Protein AF-F2NCL4-F1 (afdb_monomer)

Organism: Desulfobacca acetoxidans (strain ATCC 700848 / DSM 11109 / ASRB2) (NCBI:txid880072)

Mean predicted aligned error: 11.91 Å

Radius of gyration: 25.96 Å; Cα contacts (8 Å, |Δi|>4): 86; chains: 1; bounding box: 66×30×62 Å

Nearest PDB structures (foldseek):
  7e8j-assembly1_B  TM=4.668E-01  e=9.900E+00  Thermococcus celer Vu 13 = JCM 8558

Structure (mmCIF, N/CA/C/O backbone):
data_AF-F2NCL4-F1
#
_entry.id   AF-F2NCL4-F1
#
loop_
_atom_site.group_PDB
_atom_site.id
_atom_site.type_symbol
_atom_site.label_atom_id
_atom_site.label_alt_id
_atom_site.label_comp_id
_atom_site.label_asym_id
_atom_site.label_entity_id
_atom_site.label_seq_id
_atom_site.pdbx_PDB_ins_code
_atom_site.Cartn_x
_atom_site.Cartn_y
_atom_site.Cartn_z
_atom_site.occupancy
_atom_site.B_iso_or_equiv
_atom_site.auth_seq_id
_atom_site.auth_comp_id
_atom_site.auth_asym_id
_atom_site.auth_atom_id
_atom_site.pdbx_PDB_model_num
ATOM 1 N N . MET A 1 1 ? 11.880 -15.198 -27.538 1.00 52.91 1 MET A N 1
ATOM 2 C CA . MET A 1 1 ? 12.836 -14.542 -26.626 1.00 52.91 1 MET A CA 1
ATOM 3 C C . MET A 1 1 ? 14.140 -15.277 -26.763 1.00 52.91 1 MET A C 1
ATOM 5 O O . MET A 1 1 ? 14.102 -16.499 -26.773 1.00 52.91 1 MET A O 1
ATOM 9 N N . ASP A 1 2 ? 15.242 -14.560 -26.922 1.00 59.16 2 ASP A N 1
ATOM 10 C CA . ASP A 1 2 ? 16.552 -15.197 -26.923 1.00 59.16 2 ASP A CA 1
ATOM 11 C C . ASP A 1 2 ? 17.022 -15.279 -25.465 1.00 59.16 2 ASP A C 1
ATOM 13 O O . ASP A 1 2 ? 17.407 -14.267 -24.882 1.00 59.16 2 ASP A O 1
ATOM 17 N N . GLU A 1 3 ? 16.910 -16.459 -24.847 1.00 65.06 3 GLU A N 1
ATOM 18 C CA . GLU A 1 3 ? 17.288 -16.713 -23.438 1.00 65.06 3 GLU A CA 1
ATOM 19 C C . GLU A 1 3 ? 18.771 -16.429 -23.162 1.00 65.06 3 GLU A C 1
ATOM 21 O O . GLU A 1 3 ? 19.201 -16.322 -22.020 1.00 65.06 3 GLU A O 1
ATOM 26 N N . TYR A 1 4 ? 19.551 -16.283 -24.227 1.00 71.06 4 TYR A N 1
ATOM 27 C CA . TYR A 1 4 ? 20.992 -16.148 -24.183 1.00 71.06 4 TYR A CA 1
ATOM 28 C C . TYR A 1 4 ? 21.474 -14.691 -24.142 1.00 71.06 4 TYR A C 1
ATOM 30 O O . TYR A 1 4 ? 22.684 -14.476 -24.121 1.00 71.06 4 TYR A O 1
ATOM 38 N N . CYS A 1 5 ? 20.587 -13.687 -24.198 1.00 77.81 5 CYS A N 1
ATOM 39 C CA . CYS A 1 5 ? 20.972 -12.273 -24.139 1.00 77.81 5 CYS A CA 1
ATOM 40 C C . CYS A 1 5 ? 21.215 -11.817 -22.691 1.00 77.81 5 CYS A C 1
ATOM 42 O O . CYS A 1 5 ? 20.272 -11.646 -21.927 1.00 77.81 5 CYS A O 1
ATOM 44 N N . GLU A 1 6 ? 22.480 -11.583 -22.336 1.00 79.69 6 GLU A N 1
ATOM 45 C CA . GLU A 1 6 ? 22.892 -11.169 -20.984 1.00 79.69 6 GLU A CA 1
ATO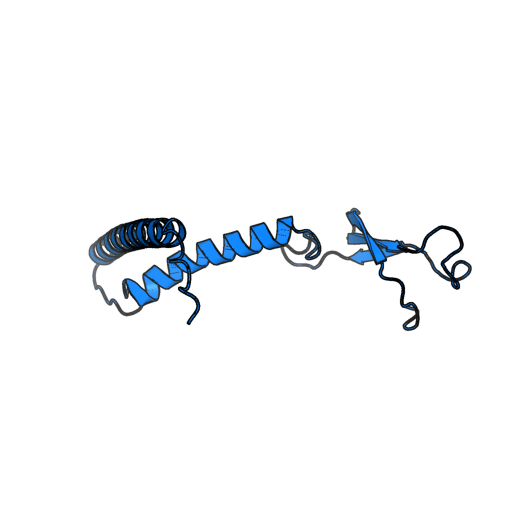M 46 C C . GLU A 1 6 ? 22.772 -9.656 -20.735 1.00 79.69 6 GLU A C 1
ATOM 48 O O . GLU A 1 6 ? 22.801 -9.214 -19.588 1.00 79.69 6 GLU A O 1
ATOM 53 N N . THR A 1 7 ? 22.632 -8.842 -21.790 1.00 83.50 7 THR A N 1
ATOM 54 C CA . THR A 1 7 ? 22.492 -7.387 -21.646 1.00 83.50 7 THR A CA 1
ATOM 55 C C . THR A 1 7 ? 21.127 -7.049 -21.039 1.00 83.50 7 THR A C 1
ATOM 57 O O . THR A 1 7 ? 20.105 -7.377 -21.654 1.00 83.50 7 THR A O 1
ATOM 60 N N . PRO A 1 8 ? 21.075 -6.377 -19.873 1.00 83.06 8 PRO A N 1
ATOM 61 C CA . PRO A 1 8 ? 19.812 -5.950 -19.291 1.00 83.06 8 PRO A CA 1
ATOM 62 C C . PRO A 1 8 ? 19.136 -4.915 -20.196 1.00 83.06 8 PRO A C 1
ATOM 64 O O . PRO A 1 8 ? 19.790 -4.124 -20.874 1.00 83.06 8 PRO A O 1
ATOM 67 N N . MET A 1 9 ? 17.806 -4.922 -20.214 1.00 86.25 9 MET A N 1
ATOM 68 C CA . MET A 1 9 ? 17.048 -3.898 -20.925 1.00 86.25 9 MET A CA 1
ATOM 69 C C . MET A 1 9 ? 16.810 -2.686 -20.022 1.00 86.25 9 MET A C 1
ATOM 71 O O . MET A 1 9 ? 16.504 -2.837 -18.838 1.00 86.25 9 MET A O 1
ATOM 75 N N . ARG A 1 10 ? 16.897 -1.485 -20.592 1.00 88.06 10 ARG A N 1
ATOM 76 C CA . ARG A 1 10 ? 16.608 -0.218 -19.920 1.00 88.06 10 ARG A CA 1
ATOM 77 C C . ARG A 1 10 ? 15.155 0.180 -20.133 1.00 88.06 10 ARG A C 1
ATOM 79 O O . ARG A 1 10 ? 14.644 0.078 -21.243 1.00 88.06 10 ARG A O 1
ATOM 86 N N . TYR A 1 11 ? 14.502 0.686 -19.095 1.00 87.00 11 TYR A N 1
ATOM 87 C CA . TYR A 1 11 ? 13.165 1.262 -19.223 1.00 87.00 11 TYR A CA 1
ATOM 88 C C . TYR A 1 11 ? 13.200 2.547 -20.069 1.00 87.00 11 TYR A C 1
ATOM 90 O O . TYR A 1 11 ? 14.042 3.421 -19.836 1.00 87.00 11 TYR A O 1
ATOM 98 N N . LEU A 1 12 ? 12.313 2.650 -21.061 1.00 86.94 12 LEU A N 1
ATOM 99 C CA . LEU A 1 12 ? 12.202 3.805 -21.961 1.00 86.94 12 LEU A CA 1
ATOM 100 C C . LEU A 1 12 ? 10.947 4.639 -21.696 1.00 86.94 12 LEU A C 1
ATOM 102 O O . LEU A 1 12 ? 10.977 5.849 -21.912 1.00 86.94 12 LEU A O 1
ATOM 106 N N . GLY A 1 13 ? 9.878 4.026 -21.184 1.00 85.06 13 GLY A N 1
ATOM 107 C CA . GLY A 1 13 ? 8.642 4.731 -20.863 1.00 85.06 13 GLY A CA 1
ATOM 108 C C . GLY A 1 13 ? 7.404 3.846 -20.940 1.00 85.06 13 GLY A C 1
ATOM 109 O O . GLY A 1 13 ? 7.482 2.619 -20.915 1.00 85.06 13 GLY A O 1
ATOM 110 N N . THR A 1 14 ? 6.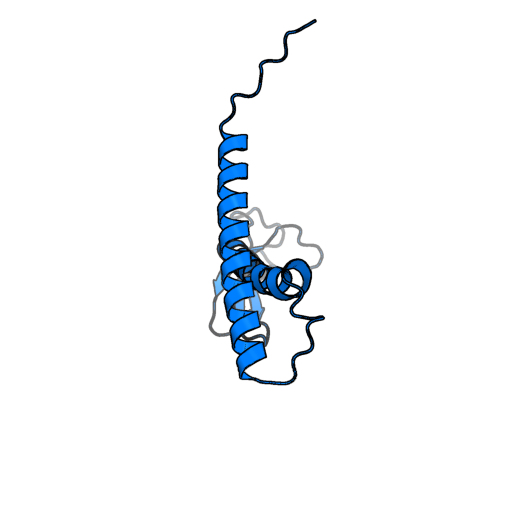249 4.497 -21.013 1.00 86.38 14 THR A N 1
ATOM 111 C CA . THR A 1 14 ? 4.941 3.859 -21.183 1.00 86.38 14 THR A CA 1
ATOM 112 C C . THR A 1 14 ? 4.368 4.180 -22.555 1.00 86.38 14 THR A C 1
ATOM 114 O O . THR A 1 14 ? 4.376 5.340 -22.968 1.00 86.38 14 THR A O 1
ATOM 117 N N . THR A 1 15 ? 3.812 3.172 -23.210 1.00 84.81 15 THR A N 1
ATOM 118 C CA . THR A 1 15 ? 2.943 3.277 -24.386 1.00 84.81 15 THR A CA 1
ATOM 119 C C . THR A 1 15 ? 1.474 3.184 -23.951 1.00 84.81 15 THR A C 1
ATOM 121 O O . THR A 1 15 ? 1.169 3.006 -22.770 1.00 84.81 15 THR A O 1
ATOM 124 N N . ASP A 1 16 ? 0.541 3.264 -24.904 1.00 81.62 16 ASP A N 1
ATOM 125 C CA . ASP A 1 16 ? -0.893 3.061 -24.641 1.00 81.62 16 ASP A CA 1
ATOM 126 C C . ASP A 1 16 ? -1.218 1.630 -24.169 1.00 81.62 16 ASP A C 1
ATOM 128 O O . ASP A 1 16 ? -2.244 1.392 -23.528 1.00 81.62 16 ASP A O 1
ATOM 132 N N . THR A 1 17 ? -0.348 0.669 -24.489 1.00 82.00 17 THR A N 1
ATOM 133 C CA . THR A 1 17 ? -0.566 -0.768 -24.289 1.00 82.00 17 THR A CA 1
ATOM 134 C C . THR A 1 17 ? 0.357 -1.404 -23.249 1.00 82.00 17 THR A C 1
ATOM 136 O O . THR A 1 17 ? 0.063 -2.512 -22.787 1.00 82.00 17 THR A O 1
ATOM 139 N N . GLY A 1 18 ? 1.424 -0.725 -22.816 1.00 85.94 18 GLY A N 1
ATOM 140 C CA . GLY A 1 18 ? 2.343 -1.282 -21.832 1.00 85.94 18 GLY A CA 1
ATOM 141 C C . GLY A 1 18 ? 3.577 -0.441 -21.505 1.00 85.94 18 GLY A C 1
ATOM 142 O O . GLY A 1 18 ? 3.646 0.770 -21.700 1.00 85.94 18 GLY A O 1
ATOM 143 N N . HIS A 1 19 ? 4.571 -1.127 -20.955 1.00 86.31 19 HIS A N 1
ATOM 144 C CA . HIS A 1 19 ? 5.883 -0.607 -20.604 1.00 86.31 19 HIS A CA 1
ATOM 145 C C . HIS A 1 19 ? 6.892 -0.922 -21.701 1.00 86.31 19 HIS A C 1
ATOM 147 O O . HIS A 1 19 ? 7.112 -2.089 -22.033 1.00 86.31 19 HIS A O 1
ATOM 153 N N . GLU A 1 20 ? 7.548 0.108 -22.220 1.00 89.50 20 GLU A N 1
ATOM 154 C CA . GLU A 1 20 ? 8.580 -0.021 -23.237 1.00 89.50 20 GLU A CA 1
ATOM 155 C C . GLU A 1 20 ? 9.970 -0.131 -22.603 1.00 89.50 20 GLU A C 1
ATOM 157 O O . GLU A 1 20 ? 10.369 0.655 -21.736 1.00 89.50 20 GLU A O 1
ATOM 162 N N . PHE A 1 21 ? 10.728 -1.110 -23.080 1.00 87.88 21 PHE A N 1
ATOM 163 C CA . PHE A 1 21 ? 12.105 -1.374 -22.705 1.00 87.88 21 PHE A CA 1
ATOM 164 C C . PHE A 1 21 ? 12.985 -1.396 -23.952 1.00 87.88 21 PHE A C 1
ATOM 166 O O . PHE A 1 21 ? 12.618 -1.981 -24.968 1.00 87.88 21 PHE A O 1
ATOM 173 N N . GLY A 1 22 ? 14.172 -0.808 -23.854 1.00 88.81 22 GLY A N 1
ATOM 174 C CA . GLY A 1 22 ? 15.196 -0.782 -24.893 1.00 88.81 22 GLY A CA 1
ATOM 175 C C . GLY A 1 22 ? 16.430 -1.590 -24.509 1.00 88.81 22 GLY A C 1
ATOM 176 O O . GLY A 1 22 ? 16.693 -1.831 -23.334 1.00 88.81 22 GLY A O 1
ATOM 177 N N . CYS A 1 23 ? 17.207 -2.013 -25.496 1.00 88.31 23 CYS A N 1
ATOM 178 C CA . CYS A 1 23 ? 18.519 -2.606 -25.280 1.00 88.31 23 CYS A CA 1
ATOM 179 C C . CYS A 1 23 ? 19.473 -1.549 -24.705 1.00 88.31 23 CYS A C 1
ATOM 181 O O . CYS A 1 23 ? 19.585 -0.462 -25.265 1.00 88.31 23 CYS A O 1
ATOM 183 N N . ASP A 1 24 ? 20.163 -1.878 -23.611 1.00 87.06 24 ASP A N 1
ATOM 184 C CA . ASP A 1 24 ? 21.130 -0.980 -22.959 1.00 87.06 24 ASP A CA 1
ATOM 185 C C . ASP A 1 24 ? 22.572 -1.162 -23.481 1.00 87.06 24 ASP A C 1
ATOM 187 O O . ASP A 1 24 ? 23.524 -0.642 -22.908 1.00 87.06 24 ASP A O 1
ATOM 191 N N . ALA A 1 25 ? 22.763 -1.923 -24.568 1.00 85.62 25 ALA A N 1
ATOM 192 C CA . ALA A 1 25 ? 24.070 -2.055 -25.213 1.00 85.62 25 ALA A CA 1
ATOM 193 C C . ALA A 1 25 ? 24.443 -0.753 -25.933 1.00 85.62 25 ALA A C 1
ATOM 195 O O . ALA A 1 25 ? 23.603 -0.161 -26.618 1.00 85.62 25 ALA A O 1
ATOM 196 N N . GLN A 1 26 ? 25.710 -0.336 -25.862 1.00 80.56 26 GLN A N 1
ATOM 197 C CA . GLN A 1 26 ? 26.162 0.805 -26.654 1.00 80.56 26 GLN A CA 1
ATOM 198 C C . GLN A 1 26 ? 26.180 0.454 -28.147 1.00 80.56 26 GLN A C 1
ATOM 200 O O . GLN A 1 26 ? 26.174 -0.715 -28.557 1.00 80.56 26 GLN A O 1
ATOM 205 N N . THR A 1 27 ? 26.219 1.487 -28.988 1.00 77.06 27 THR A N 1
ATOM 206 C CA . THR A 1 27 ? 26.320 1.337 -30.440 1.00 77.06 27 THR A CA 1
ATOM 207 C C . THR A 1 27 ? 27.515 0.444 -30.793 1.00 77.06 27 THR A C 1
ATOM 209 O O . THR A 1 27 ? 28.653 0.782 -30.483 1.00 77.06 27 THR A O 1
ATOM 212 N N . ASN A 1 28 ? 27.246 -0.674 -31.475 1.00 75.62 28 ASN A N 1
ATOM 213 C CA . ASN A 1 28 ? 28.204 -1.723 -31.871 1.00 75.62 28 ASN A CA 1
ATOM 214 C C . ASN A 1 28 ? 28.676 -2.701 -30.775 1.00 75.62 28 ASN A C 1
ATOM 216 O O . ASN A 1 28 ? 29.486 -3.573 -31.076 1.00 75.62 28 ASN A O 1
ATOM 220 N N . GLU A 1 29 ? 28.155 -2.637 -29.548 1.00 83.62 29 GLU A N 1
ATOM 221 C CA . GLU A 1 29 ? 28.463 -3.631 -28.499 1.00 83.62 29 GLU A CA 1
ATOM 222 C C . GLU A 1 29 ? 27.496 -4.823 -28.505 1.00 83.62 29 GLU A C 1
ATOM 224 O O . GLU A 1 29 ? 27.805 -5.903 -27.999 1.00 83.62 29 GLU A O 1
ATOM 229 N N . CYS A 1 30 ? 26.315 -4.662 -29.109 1.00 83.31 30 CYS A N 1
ATOM 230 C CA . CYS A 1 30 ? 25.343 -5.741 -29.204 1.00 83.31 30 CYS A CA 1
ATOM 231 C C . CYS A 1 30 ? 25.787 -6.771 -30.253 1.00 83.31 30 CYS A C 1
ATOM 233 O O . CYS A 1 30 ? 25.512 -6.628 -31.444 1.00 83.31 30 CYS A O 1
ATOM 235 N N . PHE A 1 31 ? 26.401 -7.866 -29.800 1.00 80.00 31 PHE A N 1
ATOM 236 C CA . PHE A 1 31 ? 26.779 -9.008 -30.649 1.00 80.00 31 PHE A CA 1
ATOM 237 C C . PHE A 1 31 ? 25.602 -9.576 -31.468 1.00 80.00 31 PHE A C 1
ATOM 239 O O . PHE A 1 31 ? 25.783 -10.162 -32.531 1.00 80.00 31 PHE A O 1
ATOM 246 N N . ARG A 1 32 ? 24.374 -9.369 -30.984 1.00 77.88 32 ARG A N 1
ATOM 247 C CA . ARG A 1 32 ? 23.128 -9.811 -31.616 1.00 77.88 32 ARG A CA 1
ATOM 248 C C . ARG A 1 32 ? 22.377 -8.718 -32.364 1.00 77.88 32 ARG A C 1
ATOM 250 O O . ARG A 1 32 ? 21.235 -8.955 -32.741 1.00 77.88 32 ARG A O 1
ATOM 257 N N . ALA A 1 33 ? 22.986 -7.561 -32.623 1.00 78.94 33 ALA A N 1
ATOM 258 C CA . ALA A 1 33 ? 22.338 -6.447 -33.322 1.00 78.94 33 ALA A CA 1
ATOM 259 C C . ALA A 1 33 ? 21.541 -6.845 -34.590 1.00 78.94 33 ALA A C 1
ATOM 261 O O . ALA A 1 33 ? 20.459 -6.296 -34.766 1.00 78.94 33 ALA A O 1
ATOM 262 N N . PRO A 1 34 ? 21.973 -7.815 -35.429 1.00 80.38 34 PRO A N 1
ATOM 263 C CA . PRO A 1 34 ? 21.209 -8.212 -36.620 1.00 80.38 34 PRO A CA 1
ATOM 264 C C . PRO A 1 34 ? 19.887 -8.950 -36.344 1.00 80.38 34 PRO A C 1
ATOM 266 O O . PRO A 1 34 ? 19.029 -9.003 -37.219 1.00 80.38 34 PRO A O 1
ATOM 269 N N . LEU A 1 35 ? 19.739 -9.566 -35.168 1.00 80.88 35 LEU A N 1
ATOM 270 C CA . LEU A 1 35 ? 18.581 -10.392 -34.788 1.00 80.88 35 LEU A CA 1
ATOM 271 C C . LEU A 1 35 ? 17.811 -9.817 -33.591 1.00 80.88 35 LEU A C 1
ATOM 273 O O . LEU A 1 35 ? 16.690 -10.235 -33.309 1.00 80.88 35 LEU A O 1
ATOM 277 N N . CYS A 1 36 ? 18.423 -8.890 -32.857 1.00 82.50 36 CYS A N 1
ATOM 278 C CA . CYS A 1 36 ? 17.841 -8.268 -31.683 1.00 82.50 36 CYS A CA 1
ATOM 279 C C . CYS A 1 36 ? 16.811 -7.219 -32.123 1.00 82.50 36 CYS A C 1
ATOM 281 O O . CYS A 1 36 ? 17.186 -6.281 -32.825 1.00 82.50 36 CYS A O 1
ATOM 283 N N . PRO A 1 37 ? 15.546 -7.299 -31.670 1.00 80.31 37 PRO A N 1
ATOM 284 C CA . PRO A 1 37 ? 14.563 -6.250 -31.935 1.00 80.31 37 PRO A CA 1
ATOM 285 C C . PRO A 1 37 ? 14.924 -4.923 -31.253 1.00 80.31 37 PRO A C 1
ATOM 287 O O . PRO A 1 37 ? 14.312 -3.909 -31.559 1.00 80.31 37 PRO A O 1
ATOM 290 N N . GLN A 1 38 ? 15.897 -4.927 -30.329 1.00 83.12 38 GLN A N 1
ATOM 291 C CA . GLN A 1 38 ? 16.376 -3.796 -29.522 1.00 83.12 38 GLN A CA 1
ATOM 292 C C . GLN A 1 38 ? 15.320 -3.107 -28.653 1.00 83.12 38 GLN A C 1
ATOM 294 O O . GLN A 1 38 ? 15.690 -2.382 -27.738 1.00 83.12 38 GLN A O 1
ATOM 299 N N . CYS A 1 39 ? 14.040 -3.380 -28.862 1.00 85.69 39 CYS A N 1
ATOM 300 C CA . CYS A 1 39 ? 12.939 -2.945 -28.034 1.00 85.69 39 CYS A CA 1
ATOM 301 C C . CYS A 1 39 ? 12.069 -4.135 -27.620 1.00 85.69 39 CYS A C 1
ATOM 303 O O . CYS A 1 39 ? 12.046 -5.197 -28.254 1.00 85.69 39 CYS A O 1
ATOM 305 N N . ARG A 1 40 ? 11.366 -3.959 -26.507 1.00 85.94 40 ARG A N 1
ATOM 306 C CA . ARG A 1 40 ? 10.369 -4.887 -25.998 1.00 85.94 40 ARG A CA 1
ATOM 307 C C . ARG A 1 40 ? 9.295 -4.103 -25.275 1.00 85.94 40 ARG A C 1
ATOM 309 O O . ARG A 1 40 ? 9.597 -3.272 -24.429 1.00 85.94 40 ARG A O 1
ATOM 316 N N . GLU A 1 41 ? 8.054 -4.468 -25.538 1.00 86.94 41 GLU A N 1
ATOM 317 C CA . GLU A 1 41 ? 6.911 -3.978 -24.789 1.00 86.94 41 GLU A CA 1
ATOM 318 C C . GLU A 1 41 ? 6.408 -5.068 -23.837 1.00 86.94 41 GLU A C 1
ATOM 320 O O . GLU A 1 41 ? 6.279 -6.238 -24.214 1.00 86.94 41 GLU A O 1
ATOM 325 N N . ILE A 1 42 ? 6.178 -4.704 -22.579 1.00 85.06 42 ILE A N 1
ATOM 326 C CA . ILE A 1 42 ? 5.555 -5.563 -21.572 1.00 85.06 42 ILE A CA 1
ATOM 327 C C . ILE A 1 42 ? 4.162 -4.993 -21.305 1.00 85.06 42 ILE A C 1
ATOM 329 O O . ILE A 1 42 ? 4.078 -3.851 -20.860 1.00 85.06 42 ILE A O 1
ATOM 333 N N . PRO A 1 43 ? 3.077 -5.740 -21.570 1.00 84.56 43 PRO A N 1
ATOM 334 C CA . PRO A 1 43 ? 1.727 -5.222 -21.386 1.00 84.56 43 PRO A CA 1
ATOM 335 C C . PRO A 1 43 ? 1.475 -4.860 -19.920 1.00 84.56 43 PRO A C 1
ATOM 337 O O . PRO A 1 43 ? 2.015 -5.512 -19.021 1.00 84.56 43 PRO A O 1
ATOM 340 N N . PHE A 1 44 ? 0.647 -3.840 -19.684 1.00 83.94 44 PHE A N 1
ATOM 341 C CA . PHE A 1 44 ? 0.225 -3.497 -18.326 1.00 83.94 44 PHE A CA 1
ATOM 342 C C . PHE A 1 44 ? -0.476 -4.681 -17.667 1.00 83.94 44 PHE A C 1
ATOM 344 O O . PHE A 1 44 ? -1.262 -5.390 -18.303 1.00 83.94 44 PHE A O 1
ATOM 351 N N . ASP A 1 45 ? -0.217 -4.871 -16.376 1.00 77.06 45 ASP A N 1
ATOM 352 C CA . ASP A 1 45 ? -0.979 -5.848 -15.615 1.00 77.06 45 ASP A CA 1
ATOM 353 C C . ASP A 1 45 ? -2.409 -5.324 -15.404 1.00 77.06 45 ASP A C 1
ATOM 355 O O . ASP A 1 45 ? -2.653 -4.123 -15.291 1.00 77.06 45 ASP A O 1
ATOM 359 N N . SER A 1 46 ? -3.373 -6.235 -15.319 1.00 67.06 46 SER A N 1
ATOM 360 C CA . SER A 1 46 ? -4.808 -5.934 -15.183 1.00 67.06 46 SER A CA 1
ATOM 361 C C . SER A 1 46 ? -5.197 -5.267 -13.851 1.00 67.06 46 SER A C 1
ATOM 363 O O . SER A 1 46 ? -6.365 -4.947 -13.621 1.00 67.06 46 SER A O 1
ATOM 365 N N . GLY A 1 47 ? -4.234 -5.066 -12.950 1.00 66.44 47 GLY A N 1
ATOM 366 C CA . GLY A 1 47 ? -4.436 -4.410 -11.666 1.00 66.44 47 GLY A CA 1
ATOM 367 C C . GLY A 1 47 ? -4.605 -2.894 -11.788 1.00 66.44 47 GLY A C 1
ATOM 368 O O . GLY A 1 47 ? -3.997 -2.240 -12.627 1.00 66.44 47 GLY A O 1
ATOM 369 N N . GLN A 1 48 ? -5.360 -2.294 -10.864 1.00 60.75 48 GLN A N 1
ATOM 370 C CA . GLN A 1 48 ? -5.589 -0.840 -10.809 1.00 60.75 48 GLN A CA 1
ATOM 371 C C . GLN A 1 48 ? -4.308 -0.009 -10.573 1.00 60.75 48 GLN A C 1
ATOM 373 O O . GLN A 1 48 ? -4.294 1.190 -10.833 1.00 60.75 48 GLN A O 1
ATOM 378 N N . PHE A 1 49 ? -3.232 -0.654 -10.108 1.00 57.56 49 PHE A N 1
ATOM 379 C CA . PHE A 1 49 ? -1.881 -0.090 -9.995 1.00 57.56 49 PHE A CA 1
ATOM 380 C C . PHE A 1 49 ? -0.878 -0.726 -10.976 1.00 57.56 49 PHE A C 1
ATOM 382 O O . PHE A 1 49 ? 0.300 -0.389 -10.935 1.00 57.56 49 PHE A O 1
ATOM 389 N N . GLY A 1 50 ? -1.330 -1.614 -11.871 1.00 62.41 50 GLY A N 1
ATOM 390 C CA . GLY A 1 50 ? -0.508 -2.381 -12.820 1.00 62.41 50 GLY A CA 1
ATOM 391 C C . GLY A 1 50 ? 0.152 -1.555 -13.930 1.00 62.41 50 GLY A C 1
ATOM 392 O O . GLY A 1 50 ? 0.766 -2.121 -14.828 1.00 62.41 50 GLY A O 1
ATOM 393 N N . GLN A 1 51 ? 0.015 -0.227 -13.858 1.00 68.56 51 GLN A N 1
ATOM 394 C CA . GLN A 1 51 ? 0.662 0.758 -14.726 1.00 68.56 51 GLN A CA 1
ATOM 395 C C . GLN A 1 51 ? 1.939 1.351 -14.118 1.00 68.56 51 GLN A C 1
ATOM 397 O O . GLN A 1 51 ? 2.616 2.130 -14.786 1.00 68.56 51 GLN A O 1
ATOM 402 N N . LEU A 1 52 ? 2.252 1.074 -12.846 1.00 72.12 52 LEU A N 1
ATOM 403 C CA . LEU A 1 52 ? 3.479 1.575 -12.231 1.00 72.12 52 LEU A CA 1
ATOM 404 C C . LEU A 1 52 ? 4.596 0.529 -12.359 1.00 72.12 52 LEU A C 1
ATOM 406 O O . LEU A 1 52 ? 4.456 -0.568 -11.822 1.00 72.12 52 LEU A O 1
ATOM 410 N N . PRO A 1 53 ? 5.720 0.859 -13.016 1.00 75.00 53 PRO A N 1
ATOM 411 C CA . PRO A 1 53 ? 6.848 -0.050 -13.106 1.00 75.00 53 PRO A CA 1
ATOM 412 C C . PRO A 1 53 ? 7.609 -0.087 -11.778 1.00 75.00 53 PRO A C 1
ATOM 414 O O . PRO A 1 53 ? 8.127 0.936 -11.332 1.00 75.00 53 PRO A O 1
ATOM 417 N N . ASP A 1 54 ? 7.756 -1.280 -11.196 1.00 73.19 54 ASP A N 1
ATOM 418 C CA . ASP A 1 54 ? 8.467 -1.522 -9.925 1.00 73.19 54 ASP A CA 1
ATOM 419 C C . ASP A 1 54 ? 9.920 -1.012 -9.903 1.00 73.19 54 ASP A C 1
ATOM 421 O O . ASP A 1 54 ? 10.499 -0.811 -8.838 1.00 73.19 54 ASP A O 1
ATOM 425 N N . MET A 1 55 ? 10.512 -0.795 -11.079 1.00 76.25 55 MET A N 1
ATOM 426 C CA . MET A 1 55 ? 11.885 -0.313 -11.237 1.00 76.25 55 MET A CA 1
ATOM 427 C C . MET A 1 55 ? 12.059 1.175 -10.898 1.00 76.25 55 MET A C 1
ATOM 429 O O . MET A 1 55 ? 13.192 1.633 -10.754 1.00 76.25 55 MET A O 1
ATOM 433 N N . LEU A 1 56 ? 10.971 1.947 -10.806 1.00 79.12 56 LEU A N 1
ATOM 434 C CA . LEU A 1 56 ? 11.029 3.364 -10.447 1.00 79.12 56 LEU A CA 1
ATOM 435 C C . LEU A 1 56 ? 11.155 3.531 -8.929 1.00 79.12 56 LEU A C 1
ATOM 437 O O . LEU A 1 56 ? 10.359 2.996 -8.156 1.00 79.12 56 LEU A O 1
ATOM 441 N N . GLU A 1 57 ? 12.113 4.344 -8.484 1.00 81.06 57 GLU A N 1
ATOM 442 C CA . GLU A 1 57 ? 12.315 4.622 -7.056 1.00 81.06 57 GLU A CA 1
ATOM 443 C C . GLU A 1 57 ? 11.083 5.268 -6.401 1.00 81.06 57 GLU A C 1
ATOM 445 O O . GLU A 1 57 ? 10.825 5.097 -5.205 1.00 81.06 57 GLU A O 1
ATOM 450 N N . GLU A 1 58 ? 10.291 6.016 -7.171 1.00 81.81 58 GLU A N 1
ATOM 451 C CA . GLU A 1 58 ? 9.027 6.595 -6.726 1.00 81.81 58 GLU A CA 1
ATOM 452 C C . GLU A 1 58 ? 8.020 5.524 -6.298 1.00 81.81 58 GLU A C 1
ATOM 454 O O . GLU A 1 58 ? 7.270 5.740 -5.342 1.00 81.81 58 GLU A O 1
ATOM 459 N N . VAL A 1 59 ? 8.031 4.353 -6.938 1.00 82.69 59 VAL A N 1
ATOM 460 C CA . VAL A 1 59 ? 7.135 3.240 -6.598 1.00 82.69 59 VAL A CA 1
ATOM 461 C C . VAL A 1 59 ? 7.476 2.679 -5.227 1.00 82.69 59 VAL A C 1
ATOM 463 O O . VAL A 1 59 ? 6.575 2.455 -4.419 1.00 82.69 59 VAL A O 1
ATOM 466 N N . ASP A 1 60 ? 8.761 2.550 -4.893 1.00 84.69 60 ASP A N 1
ATOM 467 C CA . ASP A 1 60 ? 9.173 2.138 -3.549 1.00 84.69 60 ASP A CA 1
ATOM 468 C C . ASP A 1 60 ? 8.729 3.158 -2.484 1.00 84.69 60 ASP A C 1
ATOM 470 O O . ASP A 1 60 ? 8.228 2.778 -1.420 1.00 84.69 60 ASP A O 1
ATOM 474 N N . LYS A 1 61 ? 8.806 4.465 -2.778 1.00 86.56 61 LYS A N 1
ATOM 475 C CA . LYS A 1 61 ? 8.292 5.520 -1.879 1.00 86.56 61 LYS A CA 1
ATOM 476 C C . LYS A 1 61 ? 6.784 5.381 -1.654 1.00 86.56 61 LYS A C 1
ATOM 478 O O . LYS A 1 61 ? 6.332 5.446 -0.508 1.00 86.56 61 LYS A O 1
ATOM 483 N N . ILE A 1 62 ? 6.009 5.140 -2.711 1.00 85.56 62 ILE A N 1
ATOM 484 C CA . ILE A 1 62 ? 4.555 4.926 -2.625 1.00 85.56 62 ILE A CA 1
ATOM 485 C C . ILE A 1 62 ? 4.243 3.644 -1.839 1.00 85.56 62 ILE A C 1
ATOM 487 O O . ILE A 1 62 ? 3.403 3.648 -0.936 1.00 85.56 62 ILE A O 1
ATOM 491 N N . CYS A 1 63 ? 4.959 2.553 -2.105 1.00 84.25 63 CYS A N 1
ATOM 492 C CA . CYS A 1 63 ? 4.819 1.293 -1.380 1.00 84.25 63 CYS A CA 1
ATOM 493 C C . CYS A 1 63 ? 5.128 1.448 0.115 1.00 84.25 63 CYS A C 1
ATOM 495 O O . CYS A 1 63 ? 4.406 0.909 0.961 1.00 84.25 63 CYS A O 1
ATOM 497 N N . LYS A 1 64 ? 6.166 2.211 0.468 1.00 88.19 64 LYS A N 1
ATOM 498 C CA . LYS A 1 64 ? 6.491 2.559 1.859 1.00 88.19 64 LYS A CA 1
ATOM 499 C C . LYS A 1 64 ? 5.394 3.400 2.504 1.00 88.19 64 LYS A C 1
ATOM 501 O O . LYS A 1 64 ? 5.023 3.123 3.646 1.00 88.19 64 LYS A O 1
ATOM 506 N N . LEU A 1 65 ? 4.831 4.370 1.783 1.00 88.25 65 LE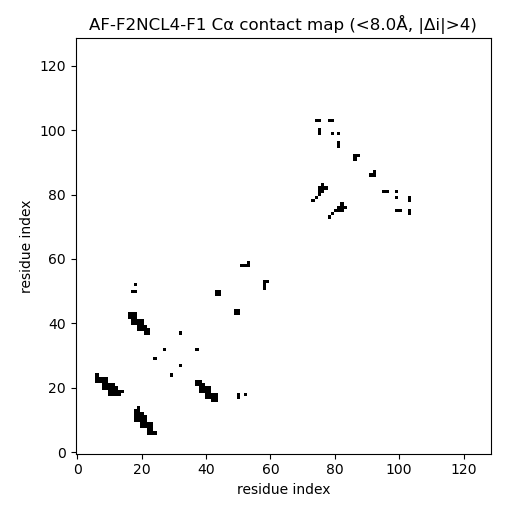U A N 1
ATOM 507 C CA . LEU A 1 65 ? 3.703 5.167 2.264 1.00 88.25 65 LEU A CA 1
ATOM 508 C C . LEU A 1 65 ? 2.488 4.281 2.574 1.00 88.25 65 LEU A C 1
ATOM 510 O O . LEU A 1 65 ? 1.927 4.380 3.666 1.00 88.25 65 LEU A O 1
ATOM 514 N N . ARG A 1 66 ? 2.140 3.352 1.674 1.00 87.06 66 ARG A N 1
ATOM 515 C CA . ARG A 1 66 ? 1.063 2.372 1.887 1.00 87.06 66 ARG A CA 1
ATOM 516 C C . ARG A 1 66 ? 1.295 1.538 3.147 1.00 87.06 66 ARG A C 1
ATOM 518 O O . ARG A 1 66 ? 0.410 1.448 3.995 1.00 87.06 66 ARG A O 1
ATOM 525 N N . LYS A 1 67 ? 2.503 0.991 3.319 1.00 88.31 67 LYS A N 1
ATOM 526 C CA . LYS A 1 67 ? 2.881 0.232 4.527 1.00 88.31 67 LYS A CA 1
ATOM 527 C C . LYS A 1 67 ? 2.741 1.073 5.799 1.00 88.31 67 LYS A C 1
ATOM 529 O O . LYS A 1 67 ? 2.315 0.561 6.833 1.00 88.31 67 LYS A O 1
ATOM 534 N N . ASN A 1 68 ? 3.072 2.364 5.737 1.00 86.88 68 ASN A N 1
ATOM 535 C CA . ASN A 1 68 ? 2.911 3.267 6.873 1.00 86.88 68 ASN A CA 1
ATOM 536 C C . ASN A 1 68 ? 1.429 3.501 7.216 1.00 86.88 68 ASN A C 1
ATOM 538 O O . ASN A 1 68 ? 1.056 3.488 8.388 1.00 86.88 68 ASN A O 1
ATOM 542 N N . MET A 1 69 ? 0.564 3.634 6.206 1.00 85.31 69 MET A N 1
ATOM 543 C CA . MET A 1 69 ? -0.885 3.720 6.419 1.00 85.31 69 MET A CA 1
ATOM 544 C C . MET A 1 69 ? -1.435 2.443 7.067 1.00 85.31 69 MET A C 1
ATOM 546 O O . MET A 1 69 ? -2.157 2.522 8.060 1.00 85.31 69 MET A O 1
ATOM 550 N N . GLU A 1 70 ? -1.050 1.265 6.576 1.00 90.19 70 GLU A N 1
ATOM 551 C CA . GLU A 1 70 ? -1.460 -0.034 7.137 1.00 90.19 70 GLU A CA 1
ATOM 552 C C . GLU A 1 70 ? -0.988 -0.227 8.585 1.00 90.19 70 GLU A C 1
ATOM 554 O O . GLU A 1 70 ? -1.706 -0.787 9.419 1.00 90.19 70 GLU A O 1
ATOM 559 N N . ARG A 1 71 ? 0.196 0.296 8.923 1.00 89.94 71 ARG A N 1
ATOM 560 C CA . ARG A 1 71 ? 0.750 0.229 10.278 1.00 89.94 71 ARG A CA 1
ATOM 561 C C . ARG A 1 71 ? -0.176 0.861 11.315 1.00 89.94 71 ARG A C 1
ATOM 563 O O . ARG A 1 71 ? -0.313 0.298 12.399 1.00 89.94 71 ARG A O 1
ATOM 570 N N . SER A 1 72 ? -0.833 1.977 10.993 1.00 88.06 72 SER A N 1
ATOM 571 C CA . SER A 1 72 ? -1.781 2.626 11.912 1.00 88.06 72 SER A CA 1
ATOM 572 C C . SER A 1 72 ? -2.927 1.685 12.310 1.00 88.06 72 SER A C 1
ATOM 574 O O . SER A 1 72 ? -3.211 1.514 13.496 1.00 88.06 72 SER A O 1
ATOM 576 N N . TYR A 1 73 ? -3.491 0.952 11.347 1.00 88.94 73 TYR A N 1
ATOM 577 C CA . TYR A 1 73 ? -4.525 -0.047 11.604 1.00 88.94 73 TYR A CA 1
ATOM 578 C C . TYR A 1 73 ? -4.019 -1.215 12.450 1.00 88.94 73 TYR A C 1
ATOM 580 O O . TYR A 1 73 ? -4.737 -1.683 13.332 1.00 88.94 73 TYR A O 1
ATOM 588 N N . ASN A 1 74 ? -2.784 -1.670 12.233 1.00 91.31 74 ASN A N 1
ATOM 589 C CA . ASN A 1 74 ? -2.191 -2.724 13.061 1.00 91.31 74 ASN A CA 1
ATOM 590 C C . ASN A 1 74 ? -2.000 -2.269 14.515 1.00 91.31 74 ASN A C 1
ATOM 592 O O . ASN A 1 74 ? -2.270 -3.036 15.440 1.00 91.31 74 ASN A O 1
ATOM 596 N N . LEU A 1 75 ? -1.595 -1.013 14.732 1.00 91.12 75 LEU A N 1
ATOM 597 C CA . LEU A 1 75 ? -1.508 -0.427 16.072 1.00 91.12 75 LEU A CA 1
ATOM 598 C C . LEU A 1 75 ? -2.889 -0.366 16.736 1.00 91.12 75 LEU A C 1
ATOM 600 O O . LEU A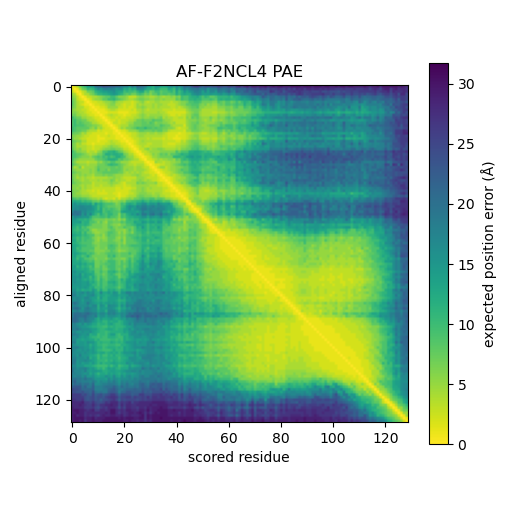 1 75 ? -3.038 -0.779 17.886 1.00 91.12 75 LEU A O 1
ATOM 604 N N . PHE A 1 76 ? -3.918 0.067 16.009 1.00 90.75 76 PHE A N 1
ATOM 605 C CA . PHE A 1 76 ? -5.291 0.100 16.518 1.00 90.75 76 PHE A CA 1
ATOM 606 C C . PHE A 1 76 ? -5.807 -1.298 16.896 1.00 90.75 76 PHE A C 1
ATOM 608 O O . PHE A 1 76 ? -6.398 -1.483 17.961 1.00 90.75 76 PHE A O 1
ATOM 615 N N . LYS A 1 77 ? -5.555 -2.305 16.053 1.00 89.06 77 LYS A N 1
ATOM 616 C CA . LYS A 1 77 ? -5.989 -3.688 16.295 1.00 89.06 77 LYS A CA 1
ATOM 617 C C . LYS A 1 77 ? -5.294 -4.306 17.504 1.00 89.06 77 LYS A C 1
ATOM 619 O O . LYS A 1 77 ? -5.970 -4.808 18.402 1.00 89.06 77 LYS A O 1
ATOM 624 N N . HIS A 1 78 ? -3.962 -4.254 17.539 1.00 90.56 78 HIS A N 1
ATOM 625 C CA . HIS A 1 78 ? -3.171 -5.045 18.483 1.00 90.56 78 HIS A CA 1
ATOM 626 C C . HIS A 1 78 ? -2.743 -4.271 19.730 1.00 90.56 78 HIS A C 1
ATOM 628 O O . HIS A 1 78 ? -2.859 -4.809 20.831 1.00 90.56 78 HIS A O 1
ATOM 634 N N . VAL A 1 79 ? -2.288 -3.021 19.582 1.00 86.62 79 VAL A N 1
ATOM 635 C CA . VAL A 1 79 ? -1.805 -2.202 20.710 1.00 86.62 79 VAL A CA 1
ATOM 636 C C . VAL A 1 79 ? -2.976 -1.595 21.468 1.00 86.62 79 VAL A C 1
ATOM 638 O O . VAL A 1 79 ? -3.085 -1.791 22.674 1.00 86.62 79 VAL A O 1
ATOM 641 N N . ALA A 1 80 ? -3.894 -0.922 20.769 1.00 88.50 80 ALA A N 1
ATOM 642 C CA . ALA A 1 80 ? -5.115 -0.418 21.402 1.00 88.50 80 ALA A CA 1
ATOM 643 C C . ALA A 1 80 ? -6.146 -1.528 21.680 1.00 88.50 80 ALA A C 1
ATOM 645 O O . ALA A 1 80 ? -7.118 -1.306 22.397 1.00 88.50 80 ALA A O 1
ATOM 646 N N . GLY A 1 81 ? -5.937 -2.730 21.132 1.00 89.75 81 GLY A N 1
ATOM 647 C CA . GLY A 1 81 ? -6.741 -3.912 21.439 1.00 89.75 81 GLY A CA 1
ATOM 648 C C . GLY A 1 81 ? -8.159 -3.889 20.867 1.00 89.75 81 GLY A C 1
ATOM 649 O O . GLY A 1 81 ? -8.993 -4.680 21.315 1.00 89.75 81 GLY A O 1
ATOM 650 N N . LEU A 1 82 ? -8.444 -3.028 19.881 1.00 90.25 82 LEU A N 1
ATOM 651 C CA . LEU A 1 82 ? -9.790 -2.873 19.318 1.00 90.25 82 LEU A CA 1
ATOM 652 C C . LEU A 1 82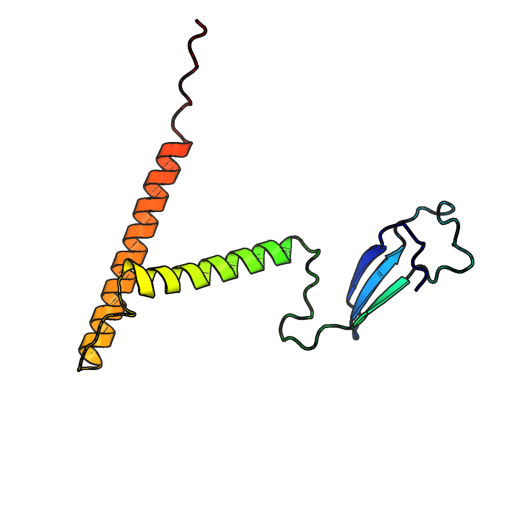 ? -10.330 -4.159 18.682 1.00 90.25 82 LEU A C 1
ATOM 654 O O . LEU A 1 82 ? -11.537 -4.362 18.659 1.00 90.25 82 LEU A O 1
ATOM 658 N N . GLU A 1 83 ? -9.458 -5.055 18.215 1.00 90.62 83 GLU A N 1
ATOM 659 C CA . GLU A 1 83 ? -9.867 -6.342 17.637 1.00 90.62 83 GLU A CA 1
ATOM 660 C C . GLU A 1 83 ? -10.531 -7.272 18.667 1.00 90.62 83 GLU A C 1
ATOM 662 O O . GLU A 1 83 ? -11.463 -8.013 18.352 1.00 90.62 83 GLU A O 1
ATOM 667 N N . ARG A 1 84 ? -10.074 -7.214 19.922 1.00 88.00 84 ARG A N 1
ATOM 668 C CA . ARG A 1 84 ? -10.589 -8.046 21.020 1.00 88.00 84 ARG A CA 1
ATOM 669 C C . ARG A 1 84 ? -11.740 -7.380 21.771 1.00 88.00 84 ARG A C 1
ATOM 671 O O . ARG A 1 84 ? -12.448 -8.048 22.523 1.00 88.00 84 ARG A O 1
ATOM 678 N N . LEU A 1 85 ? -11.926 -6.076 21.584 1.00 88.25 85 LEU A N 1
ATOM 679 C CA . LEU A 1 85 ? -12.902 -5.288 22.318 1.00 88.25 85 LEU A CA 1
ATOM 680 C C . LEU A 1 85 ? -14.325 -5.607 21.835 1.00 88.25 85 LEU A 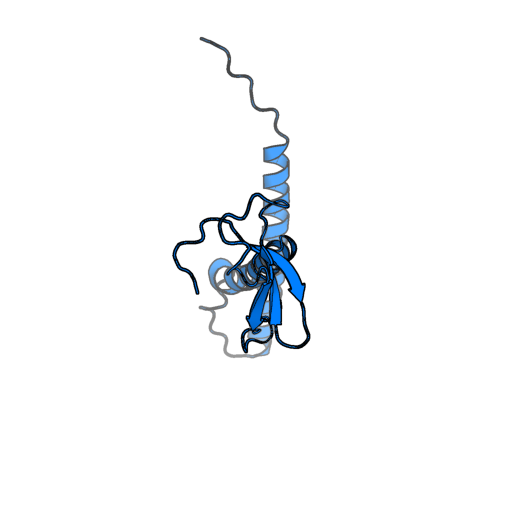C 1
ATOM 682 O O . LEU A 1 85 ? -14.673 -5.417 20.671 1.00 88.25 85 LEU A O 1
ATOM 686 N N . ARG A 1 86 ? -15.175 -6.091 22.745 1.00 90.00 86 ARG A N 1
ATOM 687 C CA . ARG A 1 86 ? -16.594 -6.361 22.476 1.00 90.00 86 ARG A CA 1
ATOM 688 C C . ARG A 1 86 ? -17.447 -5.342 23.219 1.00 90.00 86 ARG A C 1
ATOM 690 O O . ARG A 1 86 ? -17.504 -5.353 24.444 1.00 90.00 86 ARG A O 1
ATOM 697 N N . LEU A 1 87 ? -18.121 -4.470 22.476 1.00 91.38 87 LEU A N 1
ATOM 698 C CA . LEU A 1 87 ? -19.01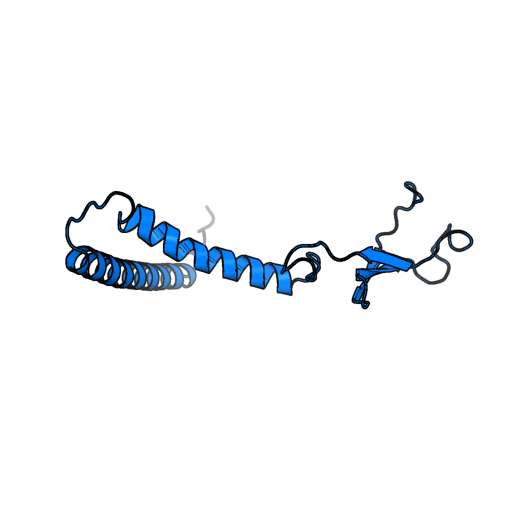1 -3.446 23.020 1.00 91.38 87 LEU A CA 1
ATOM 699 C C . LEU A 1 87 ? -20.413 -3.636 22.450 1.00 91.38 87 LEU A C 1
ATOM 701 O O . LEU A 1 87 ? -20.572 -3.982 21.284 1.00 91.38 87 LEU A O 1
ATOM 705 N N . LYS A 1 88 ? -21.432 -3.418 23.287 1.00 91.31 88 LYS A N 1
ATOM 706 C CA . LYS A 1 88 ? -22.837 -3.645 22.910 1.00 91.31 88 LYS A CA 1
ATOM 707 C C . LYS A 1 88 ? -23.474 -2.465 22.173 1.00 91.31 88 LYS A C 1
ATOM 709 O O . LYS A 1 88 ? -24.414 -2.666 21.419 1.00 91.31 88 LYS A O 1
ATOM 714 N N . SER A 1 89 ? -22.992 -1.244 22.409 1.00 95.25 89 SER A N 1
ATOM 715 C CA . SER A 1 89 ? -23.561 -0.016 21.846 1.00 95.25 89 SER A CA 1
ATOM 716 C C . SER A 1 89 ? -22.629 0.598 20.809 1.00 95.25 89 SER A C 1
ATOM 718 O O . SER A 1 89 ? -21.423 0.697 21.037 1.00 95.25 89 SER A O 1
ATOM 720 N N . GLN A 1 90 ? -23.201 1.085 19.705 1.00 93.94 90 GLN A N 1
ATOM 721 C CA . GLN A 1 90 ? -22.471 1.820 18.671 1.00 93.94 90 GLN A CA 1
ATOM 722 C C . GLN A 1 90 ? -21.776 3.065 19.236 1.00 93.94 90 GLN A C 1
ATOM 724 O O 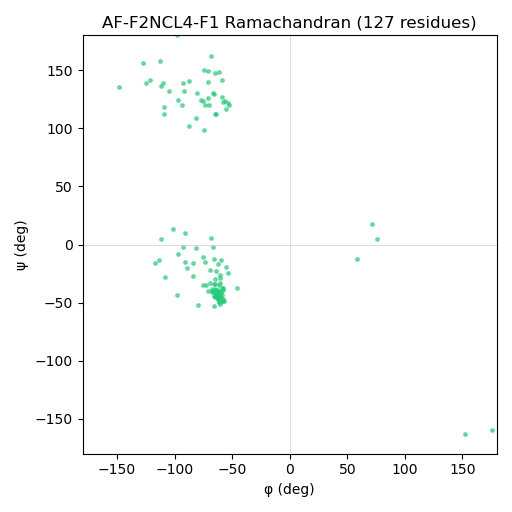. GLN A 1 90 ? -20.646 3.357 18.857 1.00 93.94 90 GLN A O 1
ATOM 729 N N . GLN A 1 91 ? -22.411 3.767 20.179 1.00 95.81 91 GLN A N 1
ATOM 730 C CA . GLN A 1 91 ? -21.829 4.958 20.808 1.00 95.81 91 GLN A CA 1
ATOM 731 C C . GLN A 1 91 ? -20.576 4.605 21.613 1.00 95.81 91 GLN A C 1
ATOM 733 O O . GLN A 1 91 ? -19.566 5.301 21.545 1.00 95.81 91 GLN A O 1
ATOM 738 N N . SER A 1 92 ? -20.610 3.472 22.318 1.00 93.19 92 SER A N 1
ATOM 739 C CA . SER A 1 92 ? -19.444 2.965 23.038 1.00 93.19 92 SER A CA 1
ATOM 740 C C . SER A 1 92 ? -18.324 2.568 22.078 1.00 93.19 92 SER A C 1
ATOM 742 O O . SER A 1 92 ? -17.167 2.858 22.365 1.00 93.19 92 SER A O 1
ATOM 744 N N . VAL A 1 93 ? -18.648 1.939 20.939 1.00 92.94 93 VAL A N 1
ATOM 745 C CA . VAL A 1 93 ? -17.655 1.605 19.901 1.00 92.94 93 VAL A CA 1
ATOM 746 C C . VAL A 1 93 ? -17.010 2.871 19.354 1.00 92.94 93 VAL A C 1
ATOM 748 O O . VAL A 1 93 ? -15.788 2.954 19.325 1.00 92.94 93 VAL A O 1
ATOM 751 N N . MET A 1 94 ? -17.810 3.871 18.978 1.00 94.50 94 MET A N 1
ATOM 752 C CA . MET A 1 94 ? -17.299 5.141 18.461 1.00 94.50 94 MET A CA 1
ATOM 753 C C . MET A 1 94 ? -16.363 5.813 19.466 1.00 94.50 94 MET A C 1
ATOM 755 O O . MET A 1 94 ? -15.248 6.168 19.100 1.00 94.50 94 MET A O 1
ATOM 759 N N . ALA A 1 95 ? -16.769 5.914 20.735 1.00 94.69 95 ALA A N 1
ATOM 760 C CA . ALA A 1 95 ? -15.935 6.487 21.788 1.00 94.69 95 ALA A CA 1
ATOM 761 C C . ALA A 1 95 ? -14.632 5.694 22.000 1.00 94.69 95 ALA A C 1
ATOM 763 O O . ALA A 1 95 ? -13.556 6.274 22.101 1.00 94.69 95 ALA A O 1
ATOM 764 N N . ALA A 1 96 ? -14.698 4.361 22.040 1.00 93.00 96 ALA A N 1
ATOM 765 C CA . ALA A 1 96 ? -13.507 3.535 22.221 1.00 93.00 96 ALA A CA 1
ATOM 766 C C . ALA A 1 96 ? -12.524 3.672 21.049 1.00 93.00 96 ALA A C 1
ATOM 768 O O . ALA A 1 96 ? -11.319 3.776 21.269 1.00 93.00 96 ALA A O 1
ATOM 769 N N . VAL A 1 97 ? -13.030 3.709 19.812 1.00 92.75 97 VAL A N 1
ATOM 770 C CA . VAL A 1 97 ? -12.209 3.883 18.608 1.00 92.75 97 VAL A CA 1
ATOM 771 C C . VAL A 1 97 ? -11.557 5.265 18.589 1.00 92.75 97 VAL A C 1
ATOM 773 O O . VAL A 1 97 ? -10.360 5.351 18.322 1.00 92.75 97 VAL A O 1
ATOM 776 N N . THR A 1 98 ? -12.285 6.336 18.916 1.00 94.00 98 THR A N 1
ATOM 777 C CA . THR A 1 98 ? -11.715 7.694 18.922 1.00 94.00 98 THR A CA 1
ATOM 778 C C . THR A 1 98 ? -10.633 7.848 19.986 1.00 94.00 98 THR A C 1
ATOM 780 O O . THR A 1 98 ? -9.546 8.341 19.683 1.00 94.00 98 THR A O 1
ATOM 783 N N . PHE A 1 99 ? -10.864 7.366 21.211 1.00 93.88 99 PHE A N 1
ATOM 784 C CA . PHE A 1 99 ? -9.835 7.387 22.254 1.00 93.88 99 PHE A CA 1
ATOM 785 C C . PHE A 1 99 ? -8.632 6.514 21.895 1.00 93.88 99 PHE A C 1
ATOM 787 O O . PHE A 1 99 ? -7.495 6.933 22.107 1.00 93.88 99 PHE A O 1
ATOM 794 N N . ALA A 1 100 ? -8.854 5.336 21.306 1.00 93.00 100 ALA A N 1
ATOM 795 C CA . ALA A 1 100 ? -7.779 4.474 20.829 1.00 93.00 100 ALA A CA 1
ATOM 796 C C . ALA A 1 100 ? -6.920 5.165 19.761 1.00 93.00 100 ALA A C 1
ATOM 798 O O . ALA A 1 100 ? -5.693 5.105 19.845 1.00 93.00 100 ALA A O 1
ATOM 799 N N . GLN A 1 101 ? -7.540 5.847 18.794 1.00 92.25 101 GLN A N 1
ATOM 800 C CA . GLN A 1 101 ? -6.844 6.612 17.754 1.00 92.25 101 GLN A CA 1
ATOM 801 C C . GLN A 1 101 ? -6.018 7.759 18.345 1.00 92.25 101 GLN A C 1
ATOM 803 O O . GLN A 1 101 ? -4.842 7.899 18.012 1.00 92.25 101 GLN A O 1
ATOM 808 N N . LEU A 1 102 ? -6.599 8.539 19.262 1.00 93.06 102 LEU A N 1
ATOM 809 C CA . LEU A 1 102 ? -5.890 9.627 19.941 1.00 93.06 102 LEU A CA 1
ATOM 810 C C . LEU A 1 102 ? -4.700 9.100 20.750 1.00 93.06 102 LEU A C 1
ATOM 812 O O . LEU A 1 102 ? -3.585 9.596 20.606 1.00 93.06 102 LEU A O 1
ATOM 816 N N . ALA A 1 103 ? -4.912 8.067 21.566 1.00 91.88 103 ALA A N 1
ATOM 817 C CA . ALA A 1 103 ? -3.871 7.508 22.422 1.00 91.88 103 ALA A CA 1
ATOM 818 C C . ALA A 1 103 ? -2.712 6.924 21.603 1.00 91.88 103 ALA A C 1
ATOM 820 O O . ALA A 1 103 ? -1.549 7.190 21.893 1.00 91.88 103 ALA A O 1
ATOM 821 N N . THR A 1 104 ? -3.011 6.150 20.558 1.00 91.06 104 THR A N 1
ATOM 822 C CA . THR A 1 104 ? -1.980 5.559 19.688 1.00 91.06 104 THR A CA 1
ATOM 823 C C . THR A 1 104 ? -1.232 6.600 18.864 1.00 91.06 104 THR A C 1
ATOM 825 O O . THR A 1 104 ? -0.013 6.493 18.746 1.00 91.06 104 THR A O 1
ATOM 828 N N . GLY A 1 105 ? -1.915 7.637 18.368 1.00 89.56 105 GLY A N 1
ATOM 829 C CA . GLY A 1 105 ? -1.266 8.770 17.709 1.00 89.56 105 GLY A CA 1
ATOM 830 C C . GLY A 1 105 ? -0.283 9.488 18.636 1.00 89.56 105 GLY A C 1
ATOM 831 O O . GLY A 1 105 ? 0.878 9.679 18.277 1.00 89.56 105 GLY A O 1
ATOM 832 N N . LEU A 1 106 ? -0.709 9.809 19.862 1.00 91.38 106 LEU A N 1
ATOM 833 C CA . LEU A 1 106 ? 0.150 10.450 20.864 1.00 91.38 106 LEU A CA 1
ATOM 834 C C . LEU A 1 106 ? 1.337 9.566 21.270 1.00 91.38 106 LEU A C 1
ATOM 836 O O . LEU A 1 106 ? 2.452 10.069 21.399 1.00 91.38 106 LEU A O 1
ATOM 840 N N . MET A 1 107 ? 1.127 8.256 21.428 1.00 89.38 107 MET A N 1
ATOM 841 C CA . MET A 1 107 ? 2.209 7.312 21.723 1.00 89.38 107 MET A CA 1
ATOM 842 C C . MET A 1 107 ? 3.251 7.266 20.604 1.00 89.38 107 MET A C 1
ATOM 844 O O . MET A 1 107 ? 4.446 7.269 20.896 1.00 89.38 107 MET A O 1
ATOM 848 N N . GLU A 1 108 ? 2.834 7.250 19.336 1.00 88.62 108 GLU A N 1
ATOM 849 C CA . GLU A 1 108 ? 3.784 7.181 18.223 1.00 88.62 108 GLU A CA 1
ATOM 850 C C . GLU A 1 108 ? 4.540 8.504 18.033 1.00 88.62 108 GLU A C 1
ATOM 852 O O . GLU A 1 108 ? 5.740 8.480 17.766 1.00 88.62 108 GLU A O 1
ATOM 857 N N . ILE A 1 109 ? 3.889 9.651 18.270 1.00 88.94 109 ILE A N 1
ATOM 858 C CA . ILE A 1 109 ? 4.556 10.962 18.324 1.00 88.94 109 ILE A CA 1
ATOM 859 C C . ILE A 1 109 ? 5.607 10.970 19.440 1.00 88.94 109 ILE A C 1
ATOM 861 O O . ILE A 1 109 ? 6.773 11.277 19.191 1.00 88.94 109 ILE A O 1
ATOM 865 N N . ALA A 1 110 ? 5.237 10.569 20.660 1.00 90.62 110 ALA A N 1
ATOM 866 C CA . ALA A 1 110 ? 6.167 10.503 21.787 1.00 90.62 110 ALA A CA 1
ATOM 867 C C . ALA A 1 110 ? 7.346 9.554 21.506 1.00 90.62 110 ALA A C 1
ATOM 869 O O . ALA A 1 110 ? 8.498 9.872 21.807 1.00 90.62 110 ALA A O 1
ATOM 870 N N . ARG A 1 111 ? 7.080 8.408 20.874 1.00 87.00 111 ARG A N 1
ATOM 871 C CA . ARG A 1 111 ? 8.102 7.444 20.451 1.00 87.00 111 ARG A CA 1
ATOM 872 C C . ARG A 1 111 ? 9.045 8.036 19.403 1.00 87.00 111 ARG A C 1
ATOM 874 O O . ARG A 1 111 ? 10.250 7.823 19.507 1.00 87.00 111 ARG A O 1
ATOM 881 N N . HIS A 1 112 ? 8.518 8.797 18.444 1.00 84.94 112 HIS A N 1
ATOM 882 C CA . HIS A 1 112 ? 9.313 9.489 17.429 1.00 84.94 112 HIS A CA 1
ATOM 883 C C . HIS A 1 112 ? 10.241 10.545 18.049 1.00 84.94 112 HIS A C 1
ATOM 885 O O . HIS A 1 112 ? 11.422 10.618 17.700 1.00 84.94 112 HIS A O 1
ATOM 891 N N . HIS A 1 113 ? 9.741 11.317 19.020 1.00 79.94 113 HIS A N 1
ATOM 892 C CA . HIS A 1 113 ? 10.564 12.258 19.786 1.00 79.94 113 HIS A CA 1
ATOM 893 C C . HIS A 1 113 ? 11.722 11.546 20.502 1.00 79.94 113 HIS A C 1
ATOM 895 O O . HIS A 1 113 ? 12.875 11.949 20.360 1.00 79.94 113 HIS A O 1
ATOM 901 N N . GLN A 1 114 ? 11.454 10.427 21.182 1.00 80.50 114 GLN A N 1
ATOM 902 C CA . GLN A 1 114 ? 12.495 9.655 21.875 1.00 80.50 114 GLN A CA 1
ATOM 903 C C . GLN A 1 114 ? 13.535 9.033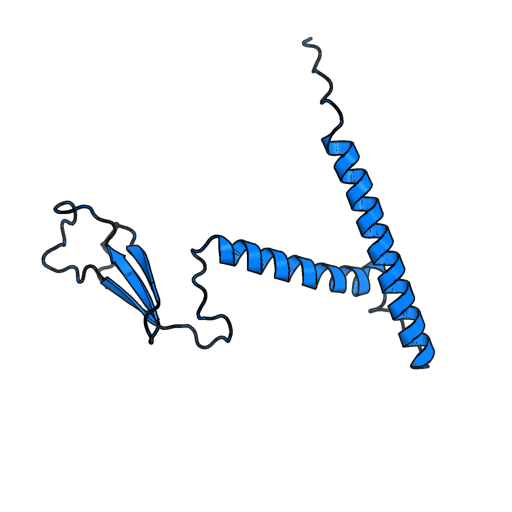 20.931 1.00 80.50 114 GLN A C 1
ATOM 905 O O . GLN A 1 114 ? 14.696 8.881 21.314 1.00 80.50 114 GLN A O 1
ATOM 910 N N . SER A 1 115 ? 13.149 8.620 19.718 1.00 73.88 115 SER A N 1
ATOM 911 C CA . SER A 1 115 ? 14.106 8.100 18.733 1.00 73.88 115 SER A CA 1
ATOM 912 C C . SER A 1 115 ? 14.999 9.197 18.160 1.00 73.88 115 SER A C 1
ATOM 914 O O . SER A 1 115 ? 16.203 8.979 18.042 1.00 73.88 115 SER A O 1
ATOM 916 N N . SER A 1 116 ? 14.440 10.379 17.886 1.00 70.44 116 SER A N 1
ATOM 917 C CA . SER A 1 116 ? 15.197 11.530 17.379 1.00 70.44 116 SER A CA 1
ATOM 918 C C . SER A 1 116 ? 16.251 12.004 18.388 1.00 70.44 116 SER A C 1
ATOM 920 O O . SER A 1 116 ? 17.402 12.244 18.025 1.00 70.44 116 SER A O 1
ATOM 922 N N . GLU A 1 117 ? 15.917 12.022 19.680 1.00 67.25 117 GLU A N 1
ATOM 923 C CA . GLU A 1 117 ? 16.882 12.351 20.737 1.00 67.25 117 GLU A CA 1
ATOM 924 C C . GLU A 1 117 ? 18.023 11.331 20.873 1.00 67.25 117 GLU A C 1
ATOM 926 O O . GLU A 1 117 ? 19.122 11.684 21.301 1.00 67.25 117 GLU A O 1
ATOM 931 N N . LYS A 1 118 ? 17.794 10.053 20.545 1.00 62.38 118 LYS A N 1
ATOM 932 C CA . LYS A 1 118 ? 18.838 9.013 20.603 1.00 62.38 118 LYS A CA 1
ATOM 933 C C . LYS A 1 118 ? 19.827 9.118 19.448 1.00 62.38 118 LYS A C 1
ATOM 935 O O . LYS A 1 118 ? 21.004 8.840 19.656 1.00 62.38 118 LYS A O 1
ATOM 940 N N . GLU A 1 119 ? 19.367 9.519 18.268 1.00 61.56 119 GLU A N 1
ATOM 941 C CA . GLU A 1 119 ? 20.209 9.690 17.080 1.00 61.56 119 GLU A CA 1
ATOM 942 C C . GLU A 1 119 ? 21.173 10.879 17.223 1.00 61.56 119 GLU A C 1
ATOM 944 O O . GLU A 1 119 ? 22.323 10.803 16.795 1.00 61.56 119 GLU A O 1
ATOM 949 N N . HIS A 1 120 ? 20.748 11.934 17.924 1.00 59.84 120 HIS A N 1
ATOM 950 C CA . HIS A 1 120 ? 21.566 13.118 18.199 1.00 59.84 120 HIS A CA 1
ATOM 951 C C . HIS A 1 120 ? 22.551 12.982 19.369 1.00 59.84 120 HIS A C 1
ATOM 953 O O . HIS A 1 120 ? 23.323 13.912 19.617 1.00 59.84 120 HIS A O 1
ATOM 959 N N . ARG A 1 121 ? 22.579 11.857 20.100 1.00 59.28 121 ARG A N 1
ATOM 960 C CA . ARG A 1 121 ? 23.613 11.673 21.129 1.00 59.28 121 ARG A CA 1
ATOM 961 C C . ARG A 1 121 ? 24.964 11.457 20.449 1.00 59.28 121 ARG A C 1
ATOM 963 O O . ARG A 1 121 ? 25.078 10.532 19.641 1.00 59.28 121 ARG A O 1
ATOM 970 N N . PRO A 1 122 ? 26.006 12.238 20.787 1.00 61.25 122 PRO A N 1
ATOM 971 C CA . PRO A 1 122 ? 27.339 11.967 20.276 1.00 61.25 122 PRO A CA 1
ATOM 972 C C . PRO A 1 122 ? 27.724 10.545 20.689 1.00 61.25 122 PRO A C 1
ATOM 974 O O . PRO A 1 122 ? 27.684 10.201 21.874 1.00 61.25 122 PRO A O 1
ATOM 977 N N . LYS A 1 123 ? 28.044 9.698 19.701 1.00 67.19 123 LYS A N 1
ATOM 978 C CA . LYS A 1 123 ? 28.565 8.350 19.947 1.00 67.19 123 LYS A CA 1
ATOM 979 C C . LYS A 1 123 ? 29.791 8.514 20.840 1.00 67.19 123 LYS A C 1
ATOM 981 O O . LYS A 1 123 ? 30.746 9.174 20.436 1.00 67.19 123 LYS A O 1
ATOM 986 N N . GLN A 1 124 ? 29.734 7.979 22.061 1.00 64.06 124 GLN A N 1
ATOM 987 C CA . GLN A 1 124 ? 30.878 8.007 22.967 1.00 64.06 124 GLN A CA 1
ATOM 988 C C . GLN A 1 124 ? 32.081 7.409 22.230 1.00 64.06 124 GLN A C 1
ATOM 990 O O . GLN A 1 124 ? 32.009 6.286 21.729 1.00 64.06 124 GLN A O 1
ATOM 995 N N . LEU A 1 125 ? 33.150 8.200 22.112 1.00 62.09 125 LEU A N 1
ATOM 996 C CA . LEU A 1 125 ? 34.420 7.760 21.548 1.00 62.09 125 LEU A CA 1
ATOM 997 C C . LEU A 1 125 ? 34.890 6.541 22.344 1.00 62.09 125 LEU A C 1
ATOM 999 O O . LEU A 1 125 ? 35.003 6.606 23.569 1.00 62.09 125 LEU A O 1
ATOM 1003 N N . GLN A 1 126 ? 35.126 5.426 21.652 1.00 63.25 126 GLN A N 1
ATOM 1004 C CA . GLN A 1 126 ? 35.734 4.252 22.265 1.00 63.25 126 GLN A CA 1
ATOM 1005 C C . GLN A 1 126 ? 37.152 4.642 22.690 1.00 63.25 126 GLN A C 1
ATOM 1007 O O . GLN A 1 126 ? 37.994 4.948 21.847 1.00 63.25 126 GLN A O 1
ATOM 1012 N N . LEU A 1 127 ? 37.393 4.687 23.999 1.00 61.44 127 LEU A N 1
ATOM 1013 C CA . LEU A 1 127 ? 38.738 4.811 24.548 1.00 61.44 127 LEU A CA 1
ATOM 1014 C C . LEU A 1 127 ? 39.492 3.532 24.175 1.00 61.44 127 LEU A C 1
ATOM 1016 O O . LEU A 1 127 ? 39.121 2.447 24.621 1.00 61.44 127 LEU A O 1
ATOM 1020 N N . ALA A 1 128 ? 40.486 3.670 23.298 1.00 57.12 128 ALA A N 1
ATOM 1021 C CA . ALA A 1 128 ? 41.384 2.585 22.932 1.00 57.12 128 ALA A CA 1
ATOM 1022 C C . ALA A 1 128 ? 42.094 2.072 24.195 1.00 57.12 128 ALA A C 1
ATOM 1024 O O . ALA A 1 128 ? 42.644 2.871 24.956 1.00 57.12 128 ALA A O 1
ATOM 1025 N N . ALA A 1 129 ? 42.001 0.760 24.415 1.00 52.72 129 ALA A N 1
ATOM 1026 C CA . ALA A 1 129 ? 42.706 0.034 25.466 1.00 52.72 129 ALA A CA 1
ATOM 1027 C C . ALA A 1 129 ? 44.172 -0.204 25.084 1.00 52.72 129 ALA A C 1
ATOM 1029 O O . ALA A 1 129 ? 44.437 -0.368 23.870 1.00 52.72 129 ALA A O 1
#

pLDDT: mean 81.83, std 10.6, range [52.72, 95.81]

Foldseek 3Di:
DPPPDPFDWDWDQADPFATKTFGPAPDPRPPCVVPDPRMDGDGFDPDPCSRDDPPDPVVVVVVVVVVVVVVLVVCLCPVLVLVVDDDDDPVVNVVSSVVSSVVSVVVVVVVVVVVVVVVPDPDPPPDDD

Sequence (129 aa):
MDEYCETPMRYLGTTDTGHEFGCDAQTNECFRAPLCPQCREIPFDSGQFGQLPDMLEEVDKICKLRKNMERSYNLFKHVAGLERLRLKSQQSVMAAVTFAQLATGLMEIARHHQSSEKEHRPKQLQLAA

Secondary structure (DSSP, 8-state):
--TT--SPEEEEEE-SSEEEEEE-PPTTT-TTTTT--SEEEEEPPSSTTTTS-TTSHHHHHHHHHHHHHHHHHHIIIIIS-TTT---SSHHHHHHHHHHHHHHHHHHHHHHHHHHHHHHTSPPPP----

Solvent-accessible surface area (backbone atoms only — not comparable to full-atom values): 7931 Å² total; per-residue (Å²): 132,74,90,81,66,83,73,63,66,38,83,72,48,74,58,100,65,22,40,32,28,29,58,63,57,56,95,89,64,47,90,50,58,96,78,50,79,54,56,48,76,45,67,52,49,96,51,100,65,33,81,64,61,79,88,38,71,68,47,53,53,51,52,51,50,52,52,53,58,53,46,54,54,51,43,42,35,65,74,60,33,54,73,77,60,85,70,94,44,71,68,56,45,52,52,52,50,51,52,37,52,52,53,52,52,52,49,52,52,54,50,50,53,57,51,54,58,58,70,70,50,77,76,77,77,80,79,82,128